Protein AF-A0A349FBD6-F1 (afdb_monomer_lite)

Secondary structure (DSSP, 8-state):
-PPPSSS-HHHHHHHHHHHHHHHHHH---HHHHHHHHHHHHHHHHHHHHHHHTS-HHHHHHHHHHHHHTT-----HHHHHHHHHHHHHH--HHHHHHHHHHHHHHPPP-------GGGGGGSPPHHHHHHHHHHHHHSPPPPPPP-------

Sequence (152 aa):
MVLLTGNDYLATVDEAFEQLSRFAEHGFAEGDLTSVRQSIVSRYTQMADSLRTTTNRRVMMSIFNRLRSQSPITDSDQLAATVKKLTNDITLQELNTHLDGLIEQLNPLVIAQIKPENQSKLPTVDQLQQAWNHAKANPPAATLPVTTNKPL

Structure (mmCIF, N/CA/C/O backbone):
data_AF-A0A349FBD6-F1
#
_entry.id   AF-A0A349FBD6-F1
#
loop_
_atom_site.group_PDB
_atom_site.id
_atom_site.type_symbol
_atom_site.label_atom_id
_atom_site.label_alt_id
_atom_site.label_comp_id
_atom_site.label_asym_id
_atom_site.label_entity_id
_atom_site.label_seq_id
_atom_site.pdbx_PDB_ins_code
_atom_site.Cartn_x
_atom_site.Cartn_y
_atom_site.Cartn_z
_atom_site.occupancy
_atom_site.B_iso_or_equiv
_atom_site.auth_seq_id
_atom_site.auth_comp_id
_atom_site.auth_asym_id
_atom_site.auth_atom_id
_atom_site.pdbx_PDB_model_num
ATOM 1 N N . MET A 1 1 ? -4.508 7.731 6.558 1.00 48.00 1 MET A N 1
ATOM 2 C CA . MET A 1 1 ? -4.727 8.871 7.475 1.00 48.00 1 MET A CA 1
ATOM 3 C C . MET A 1 1 ? -6.195 9.222 7.390 1.00 48.00 1 MET A C 1
ATOM 5 O O . MET A 1 1 ? -6.621 9.642 6.323 1.00 48.00 1 MET A O 1
ATOM 9 N N . VAL A 1 2 ? -6.959 8.978 8.452 1.00 61.62 2 VAL A N 1
ATOM 10 C CA . VAL A 1 2 ? -8.375 9.362 8.505 1.00 61.62 2 VAL A CA 1
ATOM 11 C C . VAL A 1 2 ? -8.457 10.742 9.148 1.00 61.62 2 VAL A C 1
ATOM 13 O O . VAL A 1 2 ? -7.842 10.978 10.188 1.00 61.62 2 VAL A O 1
ATOM 16 N N . LEU A 1 3 ? -9.132 11.678 8.482 1.00 60.59 3 LEU A N 1
ATOM 17 C CA . LEU A 1 3 ? -9.340 13.035 8.980 1.00 60.59 3 LEU A CA 1
ATOM 18 C C . LEU A 1 3 ? -10.680 13.081 9.708 1.00 60.59 3 LEU A C 1
ATOM 20 O O . LEU A 1 3 ? -11.728 12.869 9.107 1.00 60.59 3 LEU A O 1
ATOM 24 N N . LEU A 1 4 ? -10.625 13.366 11.004 1.00 63.16 4 LEU A N 1
ATOM 25 C CA . LEU A 1 4 ? -11.799 13.446 11.863 1.00 63.16 4 LEU A CA 1
ATOM 26 C C . LEU A 1 4 ? -12.565 14.745 11.597 1.00 63.16 4 LEU A C 1
ATOM 28 O O . LEU A 1 4 ? -12.022 15.837 11.771 1.00 63.16 4 LEU A O 1
ATOM 32 N N . THR A 1 5 ? -13.837 14.629 11.215 1.00 60.19 5 THR A N 1
ATOM 33 C CA . THR A 1 5 ? -14.778 15.761 11.136 1.00 60.19 5 THR A CA 1
ATOM 34 C C . THR A 1 5 ? -15.627 15.906 12.407 1.00 60.19 5 THR A C 1
ATOM 36 O O . THR A 1 5 ? -16.255 16.945 12.602 1.00 60.19 5 THR A O 1
ATOM 39 N N . GLY A 1 6 ? -15.610 14.904 13.299 1.00 66.00 6 GLY A N 1
ATOM 40 C CA . GLY A 1 6 ? -16.381 14.852 14.545 1.00 66.00 6 GLY A CA 1
ATOM 41 C C . GLY A 1 6 ? -15.542 14.599 15.805 1.00 66.00 6 GLY A C 1
ATOM 42 O O . GLY A 1 6 ? -14.324 14.454 15.754 1.00 66.00 6 GLY A O 1
ATOM 43 N N . ASN A 1 7 ? -16.225 14.553 16.954 1.00 71.62 7 ASN A N 1
ATOM 44 C CA . ASN A 1 7 ? -15.632 14.287 18.273 1.00 71.62 7 ASN A CA 1
ATOM 45 C C . ASN A 1 7 ? -15.696 12.803 18.690 1.00 71.62 7 ASN A C 1
ATOM 47 O O . ASN A 1 7 ? -15.311 12.487 19.816 1.00 71.62 7 ASN A O 1
ATOM 51 N N . ASP A 1 8 ? -16.207 11.923 17.823 1.00 79.50 8 ASP A N 1
ATOM 52 C CA . ASP A 1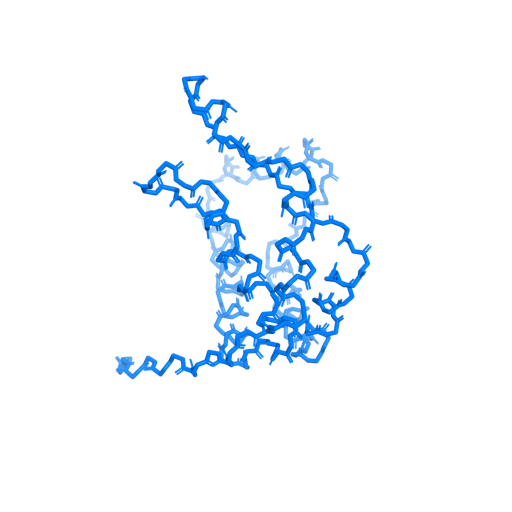 8 ? -16.289 10.482 18.071 1.00 79.50 8 ASP A CA 1
ATOM 53 C C . ASP A 1 8 ? -15.090 9.766 17.440 1.00 79.50 8 ASP A C 1
ATOM 55 O O . ASP A 1 8 ? -15.063 9.416 16.256 1.00 79.50 8 ASP A O 1
ATOM 59 N N . TYR A 1 9 ? -14.049 9.624 18.255 1.00 85.19 9 TYR A N 1
ATOM 60 C CA . TYR A 1 9 ? -12.795 9.005 17.849 1.00 85.19 9 TYR A CA 1
ATOM 61 C C . TYR A 1 9 ? -12.923 7.491 17.685 1.00 85.19 9 TYR A C 1
ATOM 63 O O . TYR A 1 9 ? -12.228 6.932 16.841 1.00 85.19 9 TYR A O 1
ATOM 71 N N . LEU A 1 10 ? -13.799 6.837 18.456 1.00 85.50 10 LEU A N 1
ATOM 72 C CA . LEU A 1 10 ? -13.974 5.388 18.387 1.00 85.50 10 LEU A CA 1
ATOM 73 C C . LEU A 1 10 ? -14.662 4.999 17.079 1.00 85.50 10 LEU A C 1
ATOM 75 O O . LEU A 1 10 ? -14.098 4.205 16.338 1.00 85.50 10 LEU A O 1
ATOM 79 N N . ALA A 1 11 ? -15.768 5.661 16.725 1.00 84.69 11 ALA A N 1
ATOM 80 C CA . ALA A 1 11 ? -16.486 5.389 15.476 1.00 84.69 11 ALA A CA 1
ATOM 81 C C . ALA A 1 11 ? -15.596 5.534 14.225 1.00 84.69 11 ALA A C 1
ATOM 83 O O . ALA A 1 11 ? -15.737 4.810 13.244 1.00 84.69 11 ALA A O 1
ATOM 84 N N . THR A 1 12 ? -14.640 6.462 14.263 1.00 83.94 12 THR A N 1
ATOM 85 C CA . THR A 1 12 ? -13.705 6.676 13.149 1.00 83.94 12 THR A CA 1
ATOM 86 C C . THR A 1 12 ? -12.643 5.581 13.067 1.00 83.94 12 THR A C 1
ATOM 88 O O . THR A 1 12 ? -12.200 5.206 11.980 1.00 83.94 12 THR A O 1
ATOM 91 N N . VAL A 1 13 ? -12.195 5.084 14.220 1.00 86.75 13 VAL A N 1
ATOM 92 C CA . VAL A 1 13 ? -11.274 3.948 14.260 1.00 86.75 13 VAL A CA 1
ATOM 93 C C . VAL A 1 13 ? -11.993 2.667 13.840 1.00 86.75 13 VAL A C 1
ATOM 95 O O . VAL A 1 13 ? -11.408 1.894 13.086 1.00 86.75 13 VAL A O 1
ATOM 98 N N . ASP A 1 14 ? -13.258 2.495 14.227 1.00 87.19 14 ASP A N 1
ATOM 99 C CA . ASP A 1 14 ? -14.112 1.395 13.770 1.00 87.19 14 ASP A CA 1
ATOM 100 C C . ASP A 1 14 ? -14.213 1.385 12.242 1.00 87.19 14 ASP A C 1
ATOM 102 O O . ASP A 1 14 ? -13.898 0.375 11.621 1.00 87.19 14 ASP A O 1
ATOM 106 N N . GLU A 1 15 ? -14.523 2.527 11.617 1.00 86.12 15 GLU A N 1
ATOM 107 C CA . GLU A 1 15 ? -14.571 2.641 10.152 1.00 86.12 15 GLU A CA 1
ATOM 108 C C . GLU A 1 15 ? -13.227 2.260 9.504 1.00 86.12 15 GLU A C 1
ATOM 110 O O . GLU A 1 15 ? -13.182 1.542 8.501 1.00 86.12 15 GLU A O 1
ATOM 115 N N . ALA A 1 16 ? -12.106 2.704 10.080 1.00 87.94 16 ALA A N 1
ATOM 116 C CA . ALA A 1 16 ? -10.779 2.363 9.572 1.00 87.94 16 ALA A CA 1
ATOM 117 C C . ALA A 1 16 ? -10.480 0.859 9.692 1.00 87.94 16 ALA A C 1
ATOM 119 O O . ALA A 1 16 ? -9.919 0.268 8.767 1.00 87.94 16 ALA A O 1
ATOM 120 N N . PHE A 1 17 ? -10.856 0.240 10.812 1.00 90.00 17 PHE A N 1
ATOM 121 C CA . PHE A 1 17 ? -10.709 -1.196 11.030 1.00 90.00 17 PHE A CA 1
ATOM 122 C C . PHE A 1 17 ? -11.618 -2.014 10.119 1.00 90.00 17 PHE A C 1
ATOM 124 O O . PHE A 1 17 ? -11.159 -3.017 9.582 1.00 90.00 17 PHE A O 1
ATOM 131 N N . GLU A 1 18 ? -12.843 -1.563 9.867 1.00 88.88 18 GLU A N 1
ATOM 132 C CA . GLU A 1 18 ? -13.760 -2.166 8.899 1.00 88.88 18 GLU A CA 1
ATOM 133 C C . GLU A 1 18 ? -13.210 -2.119 7.470 1.00 88.88 18 GLU A C 1
ATOM 135 O O . GLU A 1 18 ? -13.319 -3.094 6.727 1.00 88.88 18 GLU A O 1
ATOM 140 N N . GLN A 1 19 ? -12.587 -1.007 7.058 1.00 87.38 19 GLN A N 1
ATOM 141 C CA . GLN A 1 19 ? -11.937 -0.955 5.746 1.00 87.38 19 GLN A CA 1
ATOM 142 C C . GLN A 1 19 ? -10.739 -1.904 5.678 1.00 87.38 19 GLN A C 1
ATOM 144 O O . GLN A 1 19 ? -10.573 -2.606 4.684 1.00 87.38 19 GLN A O 1
ATOM 149 N N . LEU A 1 20 ? -9.916 -1.959 6.728 1.00 87.75 20 LEU A N 1
ATOM 150 C CA . LEU A 1 20 ? -8.782 -2.883 6.779 1.00 87.75 20 LEU A CA 1
ATOM 151 C C . LEU A 1 20 ? -9.238 -4.344 6.738 1.00 87.75 20 LEU A C 1
ATOM 153 O O . LEU A 1 20 ? -8.680 -5.118 5.965 1.00 87.75 20 LEU A O 1
ATOM 157 N N . SER A 1 21 ? -10.265 -4.717 7.507 1.00 87.88 21 SER A N 1
ATOM 158 C CA . SER A 1 21 ? -10.797 -6.081 7.496 1.00 87.88 21 SER A CA 1
ATOM 159 C C . SER A 1 21 ? -11.470 -6.431 6.172 1.00 87.88 21 SER A C 1
ATOM 161 O O . SER A 1 21 ? -11.312 -7.551 5.698 1.00 87.88 21 SER A O 1
ATOM 163 N N . ARG A 1 22 ? -12.132 -5.472 5.508 1.00 88.81 22 ARG A N 1
ATOM 164 C CA . ARG A 1 22 ? -12.636 -5.652 4.139 1.00 88.81 22 ARG A CA 1
ATOM 165 C C . ARG A 1 22 ? -11.511 -6.012 3.170 1.00 88.81 22 ARG A C 1
ATOM 167 O O . ARG A 1 22 ? -11.682 -6.930 2.375 1.00 88.81 22 ARG A O 1
ATOM 174 N N . PHE A 1 23 ? -10.392 -5.286 3.201 1.00 86.81 23 PHE A N 1
ATOM 175 C CA . PHE A 1 23 ? -9.271 -5.578 2.304 1.00 86.81 23 PHE A CA 1
ATOM 176 C C . PHE A 1 23 ? -8.579 -6.901 2.644 1.00 86.81 23 PHE A C 1
ATOM 178 O O . PHE A 1 23 ? -8.107 -7.557 1.725 1.00 86.81 23 PHE A O 1
ATOM 185 N N . ALA A 1 24 ? -8.554 -7.305 3.917 1.00 85.50 24 ALA A N 1
ATOM 186 C CA . ALA A 1 24 ? -8.086 -8.636 4.314 1.00 85.50 24 ALA A CA 1
ATOM 187 C C . ALA A 1 24 ? -8.964 -9.744 3.713 1.00 85.50 24 ALA A C 1
ATOM 189 O O . ALA A 1 24 ? -8.479 -10.696 3.128 1.00 85.50 24 ALA A O 1
ATOM 190 N N . GLU A 1 25 ? -10.285 -9.607 3.830 1.00 86.88 25 GLU A N 1
ATOM 191 C CA . GLU A 1 25 ? -11.208 -10.665 3.409 1.00 86.88 25 GLU A CA 1
ATOM 192 C C . GLU A 1 25 ? -11.312 -10.774 1.882 1.00 86.88 25 GLU A C 1
ATOM 194 O O . GLU A 1 25 ? -11.343 -11.867 1.320 1.00 86.88 25 GLU A O 1
ATOM 199 N N . HIS A 1 26 ? -11.389 -9.631 1.193 1.00 89.56 26 HIS A N 1
ATOM 200 C CA . HIS A 1 26 ? -11.720 -9.588 -0.238 1.00 89.56 26 HIS A CA 1
ATOM 201 C C . HIS A 1 26 ? -10.521 -9.278 -1.138 1.00 89.56 26 HIS A C 1
ATOM 203 O O . HIS A 1 26 ? -10.623 -9.412 -2.359 1.00 89.56 26 HIS A O 1
ATOM 209 N N . GLY A 1 27 ? -9.393 -8.861 -0.561 1.00 87.69 27 GLY A N 1
ATOM 210 C CA . GLY A 1 27 ? -8.210 -8.434 -1.298 1.00 87.69 27 GLY A CA 1
ATOM 211 C C . GLY A 1 27 ? -8.402 -7.141 -2.096 1.00 87.69 27 GLY A C 1
ATOM 212 O O . GLY A 1 27 ? -9.424 -6.453 -2.028 1.00 87.69 27 GLY A O 1
ATOM 213 N N . PHE A 1 28 ? -7.382 -6.796 -2.879 1.00 89.56 28 PHE A N 1
ATOM 214 C CA . PHE A 1 28 ? -7.443 -5.708 -3.855 1.00 89.56 28 PHE A CA 1
ATOM 215 C C . PHE A 1 28 ? -8.022 -6.179 -5.196 1.00 89.56 28 PHE A C 1
ATOM 217 O O . PHE A 1 28 ? -7.978 -7.363 -5.534 1.00 89.56 28 PHE A O 1
ATOM 224 N N . ALA A 1 29 ? -8.508 -5.235 -6.006 1.00 89.62 29 ALA A N 1
ATOM 225 C CA . ALA A 1 29 ? -8.896 -5.511 -7.385 1.00 89.62 29 ALA A CA 1
ATOM 226 C C . ALA A 1 29 ? -7.701 -5.365 -8.346 1.00 89.62 29 ALA A C 1
ATOM 228 O O . ALA A 1 29 ? -6.840 -4.498 -8.175 1.00 89.62 29 ALA A O 1
ATOM 229 N N . GLU A 1 30 ? -7.686 -6.139 -9.437 1.00 89.12 30 GLU A N 1
ATOM 230 C CA . GLU A 1 30 ? -6.631 -6.040 -10.465 1.00 89.12 30 GLU A CA 1
ATOM 231 C C . GLU A 1 30 ? -6.562 -4.636 -11.100 1.00 89.12 30 GLU A C 1
ATOM 233 O O . GLU A 1 30 ? -5.489 -4.163 -11.484 1.00 89.12 30 GLU A O 1
ATOM 238 N N . GLY A 1 31 ? -7.700 -3.938 -11.182 1.00 89.25 31 GLY A N 1
ATOM 239 C CA . GLY A 1 31 ? -7.765 -2.558 -11.668 1.00 89.25 31 GLY A CA 1
ATOM 240 C C . GLY A 1 31 ? -7.002 -1.570 -10.777 1.00 89.25 31 GLY A C 1
ATOM 241 O O . GLY A 1 31 ? -6.309 -0.687 -11.295 1.00 89.25 31 GLY A O 1
ATOM 242 N N . ASP A 1 32 ? -7.057 -1.754 -9.455 1.00 88.00 32 ASP A N 1
ATOM 243 C CA . ASP A 1 32 ? -6.318 -0.924 -8.498 1.00 88.00 32 ASP A CA 1
ATOM 244 C C . ASP A 1 32 ? -4.818 -1.181 -8.624 1.00 88.00 32 ASP A C 1
ATOM 246 O O . ASP A 1 32 ? -4.029 -0.240 -8.753 1.00 88.00 32 ASP A O 1
ATOM 250 N N . LEU A 1 33 ? -4.428 -2.458 -8.686 1.00 91.25 33 LEU A N 1
ATOM 251 C CA . LEU A 1 33 ? -3.037 -2.852 -8.881 1.00 91.25 33 LEU A CA 1
ATOM 252 C C . LEU A 1 33 ? -2.482 -2.270 -10.187 1.00 91.25 33 LEU A C 1
ATOM 254 O O . LEU A 1 33 ? -1.434 -1.627 -10.184 1.00 91.25 33 LEU A O 1
ATOM 258 N N . THR A 1 34 ? -3.213 -2.405 -11.293 1.00 92.06 34 THR A N 1
ATOM 259 C CA . THR A 1 34 ? -2.827 -1.847 -12.598 1.00 92.06 34 THR A CA 1
ATOM 260 C C . THR A 1 34 ? -2.639 -0.330 -12.543 1.00 92.06 34 THR A C 1
ATOM 262 O O . THR A 1 34 ? -1.628 0.190 -13.025 1.00 92.06 34 THR A O 1
ATOM 265 N N . SER A 1 35 ? -3.565 0.386 -11.902 1.00 91.62 35 SER A N 1
ATOM 266 C CA . SER A 1 35 ? -3.506 1.846 -11.768 1.00 91.62 35 SER A CA 1
ATOM 267 C C . SER A 1 35 ? -2.288 2.298 -10.957 1.00 91.62 35 SER A C 1
ATOM 269 O O . SER A 1 35 ? -1.565 3.221 -11.349 1.00 91.62 35 SER A O 1
ATOM 271 N N . VAL A 1 36 ? -2.012 1.617 -9.842 1.00 92.12 36 VAL A N 1
ATOM 272 C CA . VAL A 1 36 ? -0.844 1.893 -8.998 1.00 92.12 36 VAL A CA 1
ATOM 273 C C . VAL A 1 36 ? 0.456 1.571 -9.736 1.00 92.12 36 VAL A C 1
ATOM 275 O O . VAL A 1 36 ? 1.368 2.404 -9.730 1.00 92.12 36 VAL A O 1
ATOM 278 N N . ARG A 1 37 ? 0.535 0.428 -10.436 1.00 93.88 37 ARG A N 1
ATOM 279 C CA . ARG A 1 37 ? 1.696 0.060 -11.266 1.00 93.88 37 ARG A CA 1
ATOM 280 C C . ARG A 1 37 ? 2.007 1.165 -12.279 1.00 93.88 37 ARG A C 1
ATOM 282 O O . ARG A 1 37 ? 3.142 1.639 -12.349 1.00 93.88 37 ARG A O 1
ATOM 289 N N . GLN A 1 38 ? 0.997 1.635 -13.014 1.00 93.81 38 GLN A N 1
ATOM 290 C CA . GLN A 1 38 ? 1.165 2.698 -14.007 1.00 93.81 38 GLN A CA 1
ATOM 291 C C . GLN A 1 38 ? 1.646 4.011 -13.373 1.00 93.81 38 GLN A C 1
ATOM 293 O O . GLN A 1 38 ? 2.545 4.660 -13.910 1.00 93.81 38 GLN A O 1
ATOM 298 N N . SER A 1 39 ? 1.100 4.384 -12.212 1.00 95.50 39 SER A N 1
ATOM 299 C CA . SER A 1 39 ? 1.509 5.589 -11.481 1.00 95.50 39 SER A CA 1
ATOM 300 C C . SER A 1 39 ? 2.975 5.531 -11.030 1.00 95.50 39 SER A C 1
ATOM 302 O O . SER A 1 39 ? 3.728 6.490 -11.230 1.00 95.50 39 SER A O 1
ATOM 304 N N . ILE A 1 40 ? 3.416 4.389 -10.487 1.00 94.94 40 ILE A N 1
ATOM 305 C CA . ILE A 1 40 ? 4.808 4.165 -10.069 1.00 94.94 40 ILE A CA 1
ATOM 306 C C . ILE A 1 40 ? 5.744 4.257 -11.279 1.00 94.94 40 ILE A C 1
ATOM 308 O O . ILE A 1 40 ? 6.696 5.040 -11.264 1.00 94.94 40 ILE A O 1
ATOM 312 N N . VAL A 1 41 ? 5.452 3.518 -12.352 1.00 95.12 41 VAL A N 1
ATOM 313 C CA . VAL A 1 41 ? 6.277 3.515 -13.570 1.00 95.12 41 VAL A CA 1
ATOM 314 C C . VAL A 1 41 ? 6.361 4.910 -14.187 1.00 95.12 41 VAL A C 1
ATOM 316 O O . VAL A 1 41 ? 7.454 5.364 -14.537 1.00 95.12 41 VAL A O 1
ATOM 319 N N . SER A 1 42 ? 5.235 5.621 -14.273 1.00 95.25 42 SER A N 1
ATOM 320 C CA . SER A 1 42 ? 5.193 6.990 -14.791 1.00 95.25 42 SER A CA 1
ATOM 321 C C . SER A 1 42 ? 6.064 7.931 -13.960 1.00 95.25 42 SER A C 1
ATOM 323 O O . SER A 1 42 ? 6.843 8.697 -14.525 1.00 95.25 42 SER A O 1
ATOM 325 N N . ARG A 1 43 ? 5.992 7.859 -12.624 1.00 94.88 43 ARG A N 1
ATOM 326 C CA . ARG A 1 43 ? 6.800 8.704 -11.733 1.00 94.88 43 ARG A CA 1
ATOM 327 C C . ARG A 1 43 ? 8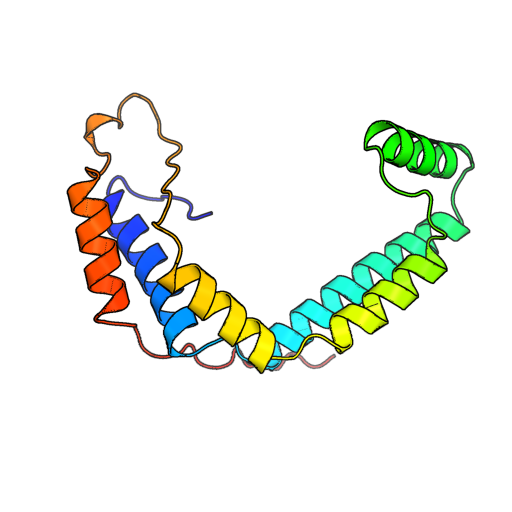.296 8.502 -11.963 1.00 94.88 43 ARG A C 1
ATOM 329 O O . ARG A 1 43 ? 9.023 9.480 -12.112 1.00 94.88 43 ARG A O 1
ATOM 336 N N . TYR A 1 44 ? 8.759 7.254 -12.002 1.00 94.00 44 TYR A N 1
ATOM 337 C CA . TYR A 1 44 ? 10.186 6.969 -12.177 1.00 94.00 44 TYR A CA 1
ATOM 338 C C . TYR A 1 44 ? 10.684 7.303 -13.586 1.00 94.00 44 TYR A C 1
ATOM 340 O O . TYR A 1 44 ? 11.798 7.803 -13.725 1.00 94.00 44 TYR A O 1
ATOM 348 N N . THR A 1 45 ? 9.846 7.122 -14.608 1.00 93.50 45 THR A N 1
ATOM 349 C CA . THR A 1 45 ? 10.162 7.545 -15.981 1.00 93.50 45 THR A CA 1
ATOM 350 C C . THR A 1 45 ? 10.321 9.065 -16.061 1.00 93.50 45 THR A C 1
ATOM 352 O O . THR A 1 45 ? 11.347 9.557 -16.520 1.00 93.50 45 THR A O 1
ATOM 355 N N . GLN A 1 46 ? 9.372 9.821 -15.500 1.00 92.38 46 GLN A N 1
ATOM 356 C CA . GLN A 1 46 ? 9.443 11.285 -15.452 1.00 92.38 46 GLN A CA 1
ATOM 357 C C . GLN A 1 46 ? 10.654 11.790 -14.657 1.00 92.38 46 GLN A C 1
ATOM 359 O O . GLN A 1 46 ? 11.260 12.796 -15.022 1.00 92.38 46 GLN A O 1
ATOM 364 N N . MET A 1 47 ? 11.024 11.108 -13.568 1.00 88.44 47 MET A N 1
ATOM 365 C CA . MET A 1 47 ? 12.231 11.440 -12.808 1.00 88.44 47 MET A CA 1
ATOM 366 C C . MET A 1 47 ? 13.500 11.245 -13.641 1.00 88.44 47 MET A C 1
ATOM 368 O O . MET A 1 47 ? 14.380 12.104 -13.595 1.00 88.44 47 MET A O 1
ATOM 372 N N . ALA A 1 48 ? 13.587 10.149 -14.396 1.00 90.00 48 ALA A N 1
ATOM 373 C CA . ALA A 1 48 ? 14.717 9.869 -15.272 1.00 90.00 48 ALA A CA 1
ATOM 374 C C . ALA A 1 48 ? 14.821 10.910 -16.400 1.00 90.00 48 ALA A C 1
ATOM 376 O O . ALA A 1 48 ? 15.853 11.570 -16.539 1.00 90.00 48 ALA A O 1
ATOM 377 N N . ASP A 1 49 ? 13.714 11.174 -17.097 1.00 90.31 49 ASP A N 1
ATOM 378 C CA . ASP A 1 49 ? 13.646 12.193 -18.150 1.00 90.31 49 ASP A CA 1
ATOM 379 C C . ASP A 1 49 ? 13.992 13.589 -17.621 1.00 90.31 49 ASP A C 1
ATOM 381 O O . ASP A 1 49 ? 14.762 14.329 -18.237 1.00 90.31 49 ASP A O 1
ATOM 385 N N . SER A 1 50 ? 13.502 13.933 -16.426 1.00 87.56 50 SER A N 1
ATOM 386 C CA . SER A 1 50 ? 13.812 15.207 -15.781 1.00 87.56 50 SER A CA 1
ATOM 387 C C . SER A 1 50 ? 15.288 15.355 -15.416 1.00 87.56 50 SER A C 1
ATOM 389 O O . SER A 1 50 ? 15.719 16.491 -15.227 1.00 87.56 50 SER A O 1
ATOM 391 N N . LEU A 1 51 ? 16.047 14.272 -15.237 1.00 85.44 51 LEU A N 1
ATOM 392 C CA . LEU A 1 51 ? 17.474 14.336 -14.917 1.00 85.44 51 LEU A CA 1
ATOM 393 C C . LEU A 1 51 ? 18.357 14.339 -16.171 1.00 85.44 51 LEU A C 1
ATOM 395 O O . LEU A 1 51 ? 19.476 14.841 -16.098 1.00 85.44 51 LEU A O 1
ATOM 399 N N . ARG A 1 52 ? 17.858 13.875 -17.323 1.00 83.19 52 ARG A N 1
ATOM 400 C CA . ARG A 1 52 ? 18.585 13.940 -18.605 1.00 83.19 52 ARG A CA 1
ATOM 401 C C . ARG A 1 52 ? 18.794 15.369 -19.100 1.00 83.19 52 ARG A C 1
ATOM 403 O O . ARG A 1 52 ? 19.850 15.684 -19.634 1.00 83.19 52 ARG A O 1
ATOM 410 N N . THR A 1 53 ? 17.799 16.237 -18.924 1.00 80.00 53 THR A N 1
ATOM 411 C CA . THR A 1 53 ? 17.811 17.608 -19.470 1.00 80.00 53 THR A CA 1
ATOM 412 C C . THR A 1 53 ? 18.039 18.688 -18.408 1.00 80.00 53 THR A C 1
ATOM 414 O O . THR A 1 53 ? 17.782 19.868 -18.645 1.00 80.00 53 THR A O 1
ATOM 417 N N . THR A 1 54 ? 18.520 18.316 -17.216 1.00 84.00 54 THR A N 1
ATOM 418 C CA . THR A 1 54 ? 18.664 19.256 -16.096 1.00 84.00 54 THR A CA 1
ATOM 419 C C . THR A 1 54 ? 20.053 19.879 -15.972 1.00 84.00 54 THR A C 1
ATOM 421 O O . THR A 1 54 ? 21.044 19.416 -16.521 1.00 84.00 54 THR A O 1
ATOM 424 N N . THR A 1 55 ? 20.139 20.927 -15.154 1.00 88.62 55 THR A N 1
ATOM 425 C CA . THR A 1 55 ? 21.396 21.564 -14.757 1.00 88.62 55 THR A CA 1
ATOM 426 C C . THR A 1 55 ? 22.257 20.675 -13.851 1.00 88.62 55 THR A C 1
ATOM 428 O O . THR A 1 55 ? 21.742 19.942 -12.998 1.00 88.62 55 THR A O 1
ATOM 431 N N . ASN A 1 56 ? 23.581 20.849 -13.930 1.00 88.75 56 ASN A N 1
ATOM 432 C CA . ASN A 1 56 ? 24.561 20.188 -13.053 1.00 88.75 56 ASN A CA 1
ATOM 433 C C . ASN A 1 56 ? 24.234 20.348 -11.562 1.00 88.75 56 ASN A C 1
ATOM 435 O O . ASN A 1 56 ? 24.408 19.412 -10.787 1.00 88.75 56 ASN A O 1
ATOM 439 N N . ARG A 1 57 ? 23.688 21.504 -11.153 1.00 88.19 57 ARG A N 1
ATOM 440 C CA . ARG A 1 57 ? 23.252 21.747 -9.769 1.00 88.19 57 ARG A CA 1
ATOM 441 C C . ARG A 1 57 ? 22.226 20.712 -9.302 1.00 88.19 57 ARG A C 1
ATOM 443 O O . ARG A 1 57 ? 22.327 20.221 -8.182 1.00 88.19 57 ARG A O 1
ATOM 450 N N . ARG A 1 58 ? 21.235 20.373 -10.133 1.00 85.38 58 ARG A N 1
ATOM 451 C CA . ARG A 1 58 ? 20.197 19.395 -9.770 1.00 85.38 58 ARG A CA 1
ATOM 452 C C . ARG A 1 58 ? 20.757 17.975 -9.719 1.00 85.38 58 ARG A C 1
ATOM 454 O O . ARG A 1 58 ? 20.401 17.227 -8.811 1.00 85.38 58 ARG A O 1
ATOM 461 N N . VAL A 1 59 ? 21.668 17.635 -10.634 1.00 87.44 59 VAL A N 1
ATOM 462 C CA . VAL A 1 59 ? 22.390 16.351 -10.613 1.00 87.44 59 VAL A CA 1
ATOM 463 C C . VAL A 1 59 ? 23.218 16.228 -9.330 1.00 87.44 59 VAL A C 1
ATOM 465 O O . VAL A 1 59 ? 23.084 15.243 -8.607 1.00 87.44 59 VAL A O 1
ATOM 468 N N . MET A 1 60 ? 23.985 17.263 -8.973 1.00 89.75 60 MET A N 1
ATOM 469 C CA . MET A 1 60 ? 24.765 17.295 -7.732 1.00 89.75 60 MET A CA 1
ATOM 470 C C . MET A 1 60 ? 23.885 17.176 -6.485 1.00 89.75 60 MET A C 1
ATOM 472 O O . MET A 1 60 ? 24.229 16.426 -5.577 1.00 89.75 60 MET A O 1
ATOM 476 N N . MET A 1 61 ? 22.732 17.855 -6.437 1.00 88.81 61 MET A N 1
ATOM 477 C CA . MET A 1 61 ? 21.793 17.712 -5.316 1.00 88.81 61 MET A CA 1
ATOM 478 C C . MET A 1 61 ? 21.218 16.293 -5.208 1.00 88.81 61 MET A C 1
ATOM 480 O O . MET A 1 61 ? 21.065 15.791 -4.097 1.00 88.81 61 MET A O 1
ATOM 484 N N . SER A 1 62 ? 20.930 15.625 -6.332 1.00 86.25 62 SER A N 1
ATOM 485 C CA . SER A 1 62 ? 20.515 14.212 -6.338 1.00 86.25 62 SER A CA 1
ATOM 486 C C . SER A 1 62 ? 21.601 13.309 -5.744 1.00 86.25 62 SER A C 1
ATOM 488 O O . SER A 1 62 ? 21.314 12.507 -4.855 1.00 86.25 62 SER A O 1
ATOM 490 N N . ILE A 1 63 ? 22.857 13.488 -6.166 1.00 90.00 63 ILE A N 1
ATOM 491 C CA . ILE A 1 63 ? 24.006 12.738 -5.637 1.00 90.00 63 ILE A CA 1
ATOM 492 C C . ILE A 1 63 ? 24.192 13.010 -4.141 1.00 90.00 63 ILE A C 1
ATOM 494 O O . ILE A 1 63 ? 24.278 12.071 -3.352 1.00 90.00 63 ILE A O 1
ATOM 498 N N . PHE A 1 64 ? 24.199 14.280 -3.733 1.00 92.12 64 PHE A N 1
ATOM 499 C CA . PHE A 1 64 ? 24.363 14.670 -2.334 1.00 92.12 64 PHE A CA 1
ATOM 500 C C . PHE A 1 64 ? 23.275 14.066 -1.441 1.00 92.12 64 PHE A C 1
ATOM 502 O O . PHE A 1 64 ? 23.579 13.512 -0.387 1.00 92.12 64 PHE A O 1
ATOM 509 N N . ASN A 1 65 ? 22.011 14.118 -1.871 1.00 88.88 65 ASN A N 1
ATOM 510 C CA . ASN A 1 65 ? 20.909 13.529 -1.117 1.00 88.88 65 ASN A CA 1
ATOM 511 C C . ASN A 1 65 ? 21.078 12.018 -0.949 1.00 88.88 65 ASN A C 1
ATOM 513 O O . ASN A 1 65 ? 20.849 11.509 0.147 1.00 88.88 65 ASN A O 1
ATOM 517 N N . ARG A 1 66 ? 21.531 11.318 -1.996 1.00 89.31 66 ARG A N 1
ATOM 518 C CA . ARG A 1 66 ? 21.806 9.876 -1.945 1.00 89.31 66 ARG A CA 1
ATOM 519 C C . ARG A 1 66 ? 22.934 9.560 -0.972 1.00 89.31 66 ARG A C 1
ATOM 521 O O . ARG A 1 66 ? 22.712 8.753 -0.076 1.00 89.31 66 ARG A O 1
ATOM 528 N N . LEU A 1 67 ? 24.059 10.273 -1.056 1.00 92.62 67 LEU A N 1
ATOM 529 C CA . LEU A 1 67 ? 25.174 10.143 -0.110 1.00 92.62 67 LEU A CA 1
ATOM 530 C C . LEU A 1 67 ? 24.723 10.380 1.336 1.00 92.62 67 LEU A C 1
ATOM 532 O O . LEU A 1 67 ? 24.984 9.557 2.208 1.00 92.62 67 LEU A O 1
ATOM 536 N N . ARG A 1 68 ? 23.977 11.463 1.582 1.00 95.06 68 ARG A N 1
ATOM 537 C CA . ARG A 1 68 ? 23.441 11.800 2.909 1.00 95.06 68 ARG A CA 1
ATOM 538 C C . ARG A 1 68 ? 22.520 10.709 3.457 1.00 95.06 68 ARG A C 1
ATOM 540 O O . ARG A 1 68 ? 22.555 10.424 4.647 1.00 95.06 68 ARG A O 1
ATOM 547 N N .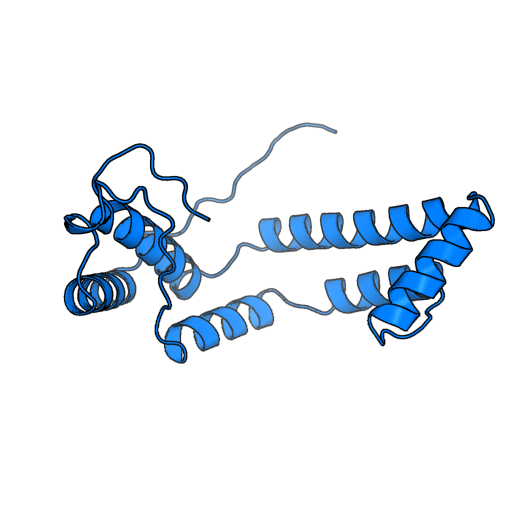 SER A 1 69 ? 21.689 10.121 2.600 1.00 93.44 69 SER A N 1
ATOM 548 C CA . SER A 1 69 ? 20.781 9.023 2.957 1.00 93.44 69 SER A CA 1
ATOM 549 C C . SER A 1 69 ? 21.432 7.636 2.932 1.00 93.44 69 SER A C 1
ATOM 551 O O . SER A 1 69 ? 20.722 6.651 3.097 1.00 93.44 69 SER A O 1
ATOM 553 N N . GLN A 1 70 ? 22.743 7.547 2.668 1.00 92.75 70 GLN A N 1
ATOM 554 C CA . GLN A 1 70 ? 23.468 6.283 2.473 1.00 92.75 70 GLN A CA 1
ATOM 555 C C . GLN A 1 70 ? 22.813 5.365 1.423 1.00 92.75 70 GLN A C 1
ATOM 557 O O . GLN A 1 70 ? 22.875 4.143 1.504 1.00 92.75 70 GLN A O 1
ATOM 562 N N . SER A 1 71 ? 22.171 5.964 0.418 1.00 88.56 71 SER A N 1
ATOM 563 C CA . SER A 1 71 ? 21.521 5.243 -0.672 1.00 88.56 71 SER A CA 1
ATOM 564 C C . SER A 1 71 ? 22.469 5.093 -1.865 1.00 88.56 71 SER A C 1
ATOM 566 O O . SER A 1 71 ? 23.219 6.028 -2.164 1.00 88.56 71 SER A O 1
ATOM 568 N N . PRO A 1 72 ? 22.407 3.972 -2.609 1.00 87.88 72 PRO A N 1
ATOM 569 C CA . PRO A 1 72 ? 23.221 3.778 -3.801 1.00 87.88 72 PRO A CA 1
ATOM 570 C C . PRO A 1 72 ? 23.040 4.900 -4.831 1.00 87.88 72 PRO A C 1
ATOM 572 O O . PRO A 1 72 ? 21.918 5.316 -5.164 1.00 87.88 72 PRO A O 1
ATOM 575 N N . ILE A 1 73 ? 24.163 5.369 -5.379 1.00 87.06 73 ILE A N 1
ATOM 576 C CA . ILE A 1 73 ? 24.162 6.212 -6.574 1.00 87.06 73 ILE A CA 1
ATOM 577 C C . ILE A 1 73 ? 23.817 5.296 -7.744 1.00 87.06 73 ILE A C 1
ATOM 579 O O . ILE A 1 73 ? 24.563 4.377 -8.064 1.00 87.06 73 ILE A O 1
ATOM 583 N N . THR A 1 74 ? 22.652 5.519 -8.339 1.00 85.44 74 THR A N 1
ATOM 584 C CA . THR A 1 74 ? 22.125 4.707 -9.436 1.00 85.44 74 THR A CA 1
ATOM 585 C C . THR A 1 74 ? 21.862 5.586 -10.640 1.00 85.44 74 THR A C 1
ATOM 587 O O . THR A 1 74 ? 21.428 6.735 -10.496 1.00 85.44 74 THR A O 1
ATOM 590 N N . ASP A 1 75 ? 22.124 5.030 -11.819 1.00 89.50 75 ASP A N 1
ATOM 591 C CA . ASP A 1 75 ? 21.675 5.620 -13.067 1.00 89.50 75 ASP A CA 1
ATOM 592 C C . ASP A 1 75 ? 20.140 5.688 -13.078 1.00 89.50 75 ASP A C 1
ATOM 594 O O . ASP A 1 75 ? 19.452 4.752 -12.661 1.00 89.50 75 ASP A O 1
ATOM 598 N N . SER A 1 76 ? 19.599 6.836 -13.485 1.00 88.75 76 SER A N 1
ATOM 599 C CA . SER A 1 76 ? 18.162 7.093 -13.340 1.00 88.75 76 SER A CA 1
ATOM 600 C C . SER A 1 76 ? 17.332 6.329 -14.371 1.00 88.75 76 SER A C 1
ATOM 602 O O . SER A 1 76 ? 16.219 5.913 -14.050 1.00 88.75 76 SER A O 1
ATOM 604 N N . ASP A 1 77 ? 17.890 6.070 -15.555 1.00 91.50 77 ASP A N 1
ATOM 605 C CA . ASP A 1 77 ? 17.237 5.272 -16.593 1.00 91.50 77 ASP A CA 1
ATOM 606 C C . ASP A 1 77 ? 17.218 3.795 -16.203 1.00 91.50 77 ASP A C 1
ATOM 608 O O . ASP A 1 77 ? 16.178 3.134 -16.266 1.00 91.50 77 ASP A O 1
ATOM 612 N N . GLN A 1 78 ? 18.349 3.288 -15.707 1.00 92.69 78 GLN A N 1
ATOM 613 C CA . GLN A 1 78 ? 18.446 1.935 -15.175 1.00 92.69 78 GLN A CA 1
ATOM 614 C C . GLN A 1 78 ? 17.504 1.731 -13.983 1.00 92.69 78 GLN A C 1
ATOM 616 O O . GLN A 1 78 ? 16.850 0.688 -13.883 1.00 92.69 78 GLN A O 1
ATOM 621 N N . LEU A 1 79 ? 17.397 2.720 -13.089 1.00 91.81 79 LEU A N 1
ATOM 622 C CA . LEU A 1 79 ? 16.462 2.677 -11.968 1.00 91.81 79 LEU A CA 1
ATOM 623 C C . LEU A 1 79 ? 15.011 2.623 -12.459 1.00 91.81 79 LEU A C 1
ATOM 625 O O . LEU A 1 79 ? 14.252 1.786 -11.977 1.00 91.81 79 LEU A O 1
ATOM 629 N N . ALA A 1 80 ? 14.629 3.448 -13.438 1.00 93.88 80 ALA A N 1
ATOM 630 C CA . ALA A 1 80 ? 13.281 3.427 -14.006 1.00 93.88 80 ALA A CA 1
ATOM 631 C C . ALA A 1 80 ? 12.953 2.081 -14.677 1.00 93.88 80 ALA A C 1
ATOM 633 O O . ALA A 1 80 ? 11.875 1.526 -14.451 1.00 93.88 80 ALA A O 1
ATOM 634 N N . ALA A 1 81 ? 13.894 1.513 -15.437 1.00 95.06 81 ALA A N 1
ATOM 635 C CA . ALA A 1 81 ? 13.740 0.194 -16.048 1.00 95.06 81 ALA A CA 1
ATOM 636 C C . ALA A 1 81 ? 13.601 -0.919 -14.995 1.00 95.06 81 ALA A C 1
ATOM 638 O O . ALA A 1 81 ? 12.742 -1.794 -15.122 1.00 95.06 81 ALA A O 1
ATOM 639 N N . THR A 1 82 ? 14.405 -0.858 -13.930 1.00 95.25 82 THR A N 1
ATOM 640 C CA . THR A 1 82 ? 14.360 -1.821 -12.820 1.00 95.25 82 THR A CA 1
ATOM 641 C C . THR A 1 82 ? 13.037 -1.734 -12.070 1.00 95.25 82 THR A C 1
ATOM 643 O O . THR A 1 82 ? 12.405 -2.760 -11.839 1.00 95.25 82 THR A O 1
ATOM 646 N N . VAL A 1 83 ? 12.576 -0.522 -11.746 1.00 95.12 83 VAL A N 1
ATOM 647 C CA . VAL A 1 83 ? 11.273 -0.305 -11.105 1.00 95.12 83 VAL A CA 1
ATOM 648 C C . VAL A 1 83 ? 10.154 -0.856 -11.978 1.00 95.12 83 VAL A C 1
ATOM 650 O O . VAL A 1 83 ? 9.340 -1.626 -11.487 1.00 95.12 83 VAL A O 1
ATOM 653 N N . LYS A 1 84 ? 10.143 -0.550 -13.281 1.00 96.06 84 LYS A N 1
ATOM 654 C CA . LYS A 1 84 ? 9.134 -1.084 -14.204 1.00 96.06 84 LYS A CA 1
ATOM 655 C C . LYS A 1 84 ? 9.098 -2.608 -14.208 1.00 96.06 84 LYS A C 1
ATOM 657 O O . LYS A 1 84 ? 8.013 -3.178 -14.184 1.00 96.06 84 LYS A O 1
ATOM 662 N N . LYS A 1 85 ? 10.263 -3.256 -14.232 1.00 96.69 85 LYS A N 1
ATOM 663 C CA . LYS A 1 85 ? 10.355 -4.714 -14.156 1.00 96.69 85 LYS A CA 1
ATOM 664 C C . LYS A 1 85 ? 9.767 -5.230 -12.838 1.00 96.69 85 LYS A C 1
ATOM 666 O O . LYS A 1 85 ? 8.784 -5.955 -12.866 1.00 96.69 85 LYS A O 1
ATOM 671 N N . LEU A 1 86 ? 10.303 -4.784 -11.701 1.00 95.81 86 LEU A N 1
ATOM 672 C CA . LEU A 1 86 ? 9.893 -5.267 -10.377 1.00 95.81 86 LEU A CA 1
ATOM 673 C C . LEU A 1 86 ? 8.409 -5.011 -10.091 1.00 95.81 86 LEU A C 1
ATOM 675 O O . LEU A 1 86 ? 7.725 -5.862 -9.543 1.00 95.81 86 LEU A O 1
ATOM 679 N N . THR A 1 87 ? 7.889 -3.848 -10.481 1.00 94.12 87 THR A N 1
ATOM 680 C CA . THR A 1 87 ? 6.476 -3.496 -10.299 1.00 94.12 87 THR A CA 1
ATOM 681 C C . THR A 1 87 ? 5.538 -4.366 -11.143 1.00 94.12 87 THR A C 1
ATOM 683 O O . THR A 1 87 ? 4.415 -4.630 -10.718 1.00 94.12 87 THR A O 1
ATOM 686 N N . ASN A 1 88 ? 5.982 -4.830 -12.314 1.00 94.06 88 ASN A N 1
ATOM 687 C CA . ASN A 1 88 ? 5.217 -5.766 -13.139 1.00 94.06 88 ASN A CA 1
ATOM 688 C C . ASN A 1 88 ? 5.314 -7.214 -12.640 1.00 94.06 88 ASN A C 1
ATOM 690 O O . ASN A 1 88 ? 4.385 -7.980 -12.878 1.00 94.06 88 ASN A O 1
ATOM 694 N N . ASP A 1 89 ? 6.404 -7.566 -11.956 1.00 95.69 89 ASP A N 1
ATOM 695 C CA . ASP A 1 89 ? 6.605 -8.902 -11.388 1.00 95.69 89 ASP A CA 1
ATOM 696 C C . ASP A 1 89 ? 5.725 -9.136 -10.142 1.00 95.69 89 ASP A C 1
ATOM 698 O O . ASP A 1 89 ? 5.343 -10.272 -9.883 1.00 95.69 89 ASP A O 1
ATOM 702 N N . ILE A 1 90 ? 5.353 -8.080 -9.400 1.00 94.44 90 ILE A N 1
ATOM 703 C CA . ILE A 1 90 ? 4.441 -8.178 -8.242 1.00 94.44 90 ILE A CA 1
ATOM 704 C C . ILE A 1 90 ? 3.048 -8.575 -8.718 1.00 94.44 90 ILE A C 1
ATOM 706 O O . ILE A 1 90 ? 2.401 -7.804 -9.428 1.00 94.44 90 ILE A O 1
ATOM 710 N N . THR A 1 91 ? 2.551 -9.727 -8.284 1.00 94.25 91 THR A N 1
ATOM 711 C CA . THR A 1 91 ? 1.212 -10.233 -8.614 1.00 94.25 91 THR A CA 1
ATOM 712 C C . THR A 1 91 ? 0.152 -9.793 -7.601 1.00 94.25 91 THR A C 1
ATOM 714 O O . THR A 1 91 ? 0.451 -9.448 -6.457 1.00 94.25 91 THR A O 1
ATOM 717 N N . LEU A 1 92 ? -1.122 -9.838 -8.007 1.00 93.25 92 LEU A N 1
ATOM 718 C CA . LEU A 1 92 ? -2.239 -9.561 -7.098 1.00 93.25 92 LEU A CA 1
ATOM 719 C C . LEU A 1 92 ? -2.307 -10.571 -5.947 1.00 93.25 92 LEU A C 1
ATOM 721 O O . LEU A 1 92 ? -2.584 -10.203 -4.809 1.00 93.25 92 LEU A O 1
ATOM 725 N N . GLN A 1 93 ? -2.003 -11.837 -6.236 1.00 93.38 93 GLN A N 1
ATOM 726 C CA . GLN A 1 93 ? -1.988 -12.898 -5.236 1.00 93.38 93 GLN A CA 1
ATOM 727 C C . GLN A 1 93 ? -0.938 -12.640 -4.149 1.00 93.38 93 GLN A C 1
ATOM 729 O O . GLN A 1 93 ? -1.248 -12.767 -2.966 1.00 93.38 93 GLN A O 1
ATOM 734 N N . GLU A 1 94 ? 0.284 -12.261 -4.531 1.00 93.44 94 GLU A N 1
ATOM 735 C CA . GLU A 1 94 ? 1.346 -11.926 -3.574 1.00 93.44 94 GLU A CA 1
ATOM 736 C C . GLU A 1 94 ? 0.968 -10.720 -2.717 1.00 93.44 94 GLU A C 1
ATOM 738 O O . GLU A 1 94 ? 1.210 -10.729 -1.512 1.00 93.44 94 GLU A O 1
ATOM 743 N N . LEU A 1 95 ? 0.342 -9.703 -3.318 1.00 92.56 95 LEU A 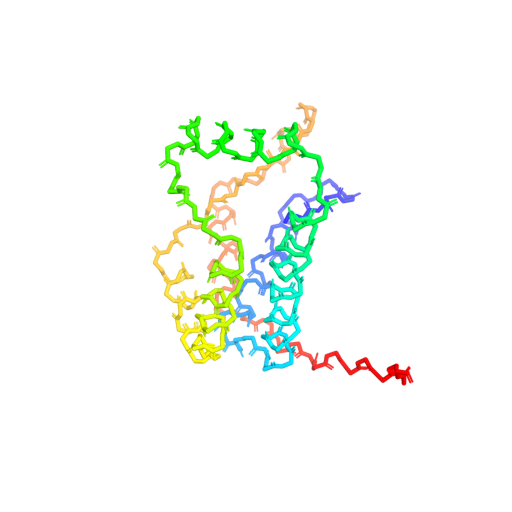N 1
ATOM 744 C CA . LEU A 1 95 ? -0.103 -8.515 -2.597 1.00 92.56 95 LEU A CA 1
ATOM 745 C C . LEU A 1 95 ? -1.165 -8.851 -1.543 1.00 92.56 95 LEU A C 1
ATOM 747 O O . LEU A 1 95 ? -1.028 -8.429 -0.396 1.00 92.56 95 LEU A O 1
ATOM 751 N N . ASN A 1 96 ? -2.190 -9.619 -1.919 1.00 92.19 96 ASN A N 1
ATOM 752 C CA . ASN A 1 96 ? -3.256 -10.018 -0.999 1.00 92.19 96 ASN A CA 1
ATOM 753 C C . ASN A 1 96 ? -2.704 -10.923 0.112 1.00 92.19 96 ASN A C 1
ATOM 755 O O . ASN A 1 96 ? -2.902 -10.633 1.283 1.00 92.19 96 ASN A O 1
ATOM 759 N N . THR A 1 97 ? -1.872 -11.912 -0.236 1.00 91.25 97 THR A N 1
ATOM 760 C CA . THR A 1 97 ? -1.212 -12.786 0.756 1.00 91.25 97 THR A CA 1
ATOM 761 C C . THR A 1 97 ? -0.362 -11.982 1.745 1.00 91.25 97 THR A C 1
ATOM 763 O O . THR A 1 97 ? -0.318 -12.278 2.939 1.00 91.25 97 THR A O 1
ATOM 766 N N . HIS A 1 98 ? 0.341 -10.954 1.260 1.00 90.94 98 HIS A N 1
ATOM 767 C CA . HIS A 1 98 ? 1.133 -10.084 2.120 1.00 90.94 98 HIS A CA 1
ATOM 768 C C . HIS A 1 98 ? 0.252 -9.255 3.063 1.00 90.94 98 HIS A C 1
ATOM 770 O O . HIS A 1 98 ? 0.591 -9.115 4.238 1.00 90.94 98 HIS A O 1
ATOM 776 N N . LEU A 1 99 ? -0.872 -8.724 2.572 1.00 89.50 99 LEU A N 1
ATOM 777 C CA . LEU A 1 99 ? -1.824 -7.978 3.392 1.00 89.50 99 LEU A CA 1
ATOM 778 C C . LEU A 1 99 ? -2.442 -8.856 4.487 1.00 89.50 99 LEU A C 1
ATOM 780 O O . LEU A 1 99 ? -2.477 -8.432 5.644 1.00 89.50 99 LEU A O 1
ATOM 784 N N . ASP A 1 100 ? -2.860 -10.071 4.143 1.00 86.69 100 ASP A N 1
ATOM 785 C CA . ASP A 1 100 ? -3.439 -11.026 5.090 1.00 86.69 100 ASP A CA 1
ATOM 786 C C . ASP A 1 100 ? -2.448 -11.321 6.216 1.00 86.69 100 ASP A C 1
ATOM 788 O O . ASP A 1 100 ? -2.769 -11.189 7.398 1.00 86.69 100 ASP A O 1
ATOM 792 N N . GLY A 1 101 ? -1.186 -11.580 5.855 1.00 87.56 101 GLY A N 1
ATOM 793 C CA . GLY A 1 101 ? -0.107 -11.767 6.821 1.00 87.56 101 GLY A CA 1
ATOM 794 C C . GLY A 1 101 ? 0.086 -10.565 7.751 1.00 87.56 101 GLY A C 1
ATOM 795 O O . GLY A 1 101 ? 0.259 -10.747 8.956 1.00 87.56 101 GLY A O 1
ATOM 796 N N . LEU A 1 102 ? 0.013 -9.333 7.236 1.00 86.38 102 LEU A N 1
ATOM 797 C CA . LEU A 1 102 ? 0.113 -8.125 8.065 1.00 86.38 102 LEU A CA 1
ATOM 798 C C . LEU A 1 102 ? -1.049 -8.019 9.063 1.00 86.38 102 LEU A C 1
ATOM 800 O O . LEU A 1 102 ? -0.827 -7.657 10.216 1.00 86.38 102 LEU A O 1
ATOM 804 N N . ILE A 1 103 ? -2.270 -8.348 8.645 1.00 83.75 103 ILE A N 1
ATOM 805 C CA . ILE A 1 103 ? -3.491 -8.233 9.460 1.00 83.75 103 ILE A CA 1
ATOM 806 C C . ILE A 1 103 ? -3.618 -9.361 10.497 1.00 83.75 103 ILE A C 1
ATOM 808 O O . ILE A 1 103 ? -4.227 -9.189 11.563 1.00 83.75 103 ILE A O 1
ATOM 812 N N . GLU A 1 104 ? -3.044 -10.526 10.217 1.00 81.56 104 GLU A N 1
ATOM 813 C CA . GLU A 1 104 ? -2.991 -11.639 11.161 1.00 81.56 104 GLU A CA 1
ATOM 814 C C . GLU A 1 104 ? -1.873 -11.492 12.194 1.00 81.56 104 GLU A C 1
ATOM 816 O O . GLU A 1 104 ? -2.083 -11.821 13.362 1.00 81.56 104 GLU A O 1
ATOM 821 N 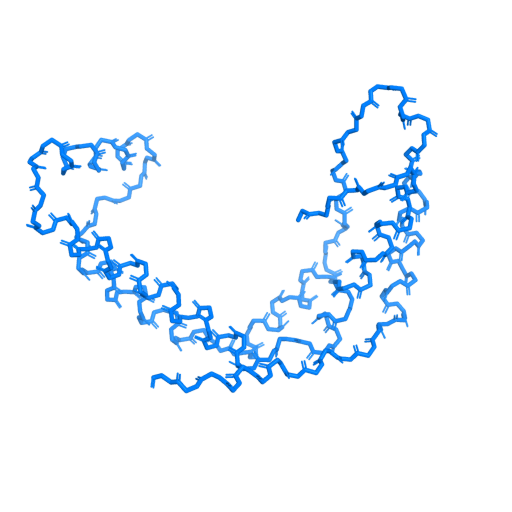N . GLN A 1 105 ? -0.702 -10.994 11.787 1.00 81.06 105 GLN A N 1
ATOM 822 C CA . GLN A 1 105 ? 0.497 -10.988 12.632 1.00 81.06 105 GLN A CA 1
ATOM 823 C C . GLN A 1 105 ? 0.674 -9.708 13.451 1.00 81.06 105 GLN A C 1
ATOM 825 O O . GLN A 1 105 ? 1.332 -9.740 14.494 1.00 81.06 105 GLN A O 1
ATOM 830 N N . LEU A 1 106 ? 0.142 -8.572 12.991 1.00 70.00 106 LEU A N 1
ATOM 831 C CA . LEU A 1 106 ? 0.379 -7.284 13.638 1.00 70.00 106 LEU A CA 1
ATOM 832 C C . LEU A 1 106 ? -0.793 -6.873 14.527 1.00 70.00 106 LEU A C 1
ATOM 834 O O . LEU A 1 106 ? -1.949 -6.830 14.107 1.00 70.00 106 LEU A O 1
ATOM 838 N N . ASN A 1 107 ? -0.463 -6.474 15.755 1.00 72.00 107 ASN A N 1
ATOM 839 C CA . ASN A 1 107 ? -1.390 -5.727 16.594 1.00 72.00 107 ASN A CA 1
ATOM 840 C C . ASN A 1 107 ? -1.524 -4.301 16.036 1.00 72.00 107 ASN A C 1
ATOM 842 O O . ASN A 1 107 ? -0.501 -3.664 15.757 1.00 72.00 107 ASN A O 1
ATOM 846 N N . PRO A 1 108 ? -2.748 -3.772 15.881 1.00 77.88 108 PRO A N 1
ATOM 847 C CA . PRO A 1 108 ? -2.941 -2.444 15.320 1.00 77.88 108 PRO A CA 1
ATOM 848 C C . PRO A 1 108 ? -2.344 -1.377 16.245 1.00 77.88 108 PRO A C 1
ATOM 850 O O . PRO A 1 108 ? -2.687 -1.282 17.423 1.00 77.88 108 PRO A O 1
ATOM 853 N N . LEU A 1 109 ? -1.466 -0.535 15.695 1.00 82.94 109 LEU A N 1
ATOM 854 C CA . LEU A 1 109 ? -0.990 0.673 16.363 1.00 82.94 109 LEU A CA 1
ATOM 855 C C . LEU A 1 109 ? -1.841 1.862 15.912 1.00 82.94 109 LEU A C 1
ATOM 857 O O . LEU A 1 109 ? -1.757 2.295 14.763 1.00 82.94 109 LEU A O 1
ATOM 861 N N . VAL A 1 110 ? -2.623 2.422 16.832 1.00 84.38 110 VAL A N 1
ATOM 862 C CA . VAL A 1 110 ? -3.432 3.617 16.569 1.00 84.38 110 VAL A CA 1
ATOM 863 C C . VAL A 1 110 ? -2.681 4.857 17.047 1.00 84.38 110 VAL A C 1
ATOM 865 O O . VAL A 1 110 ? -2.447 5.039 18.239 1.00 84.38 110 VAL A O 1
ATOM 868 N N . ILE A 1 111 ? -2.307 5.729 16.107 1.00 84.94 111 ILE A N 1
ATOM 869 C CA . ILE A 1 111 ? -1.686 7.027 16.399 1.00 84.94 111 ILE A CA 1
ATOM 870 C C . ILE A 1 111 ? -2.731 8.118 16.175 1.00 84.94 111 ILE A C 1
ATOM 872 O O . ILE A 1 111 ? -3.088 8.420 15.036 1.00 84.94 111 ILE A O 1
ATOM 876 N N . ALA A 1 112 ? -3.204 8.726 17.263 1.00 83.06 112 ALA A N 1
ATOM 877 C CA . ALA A 1 112 ? -4.165 9.821 17.219 1.00 83.06 112 ALA A CA 1
ATOM 878 C C . ALA A 1 112 ? -3.459 11.173 17.403 1.00 83.06 112 ALA A C 1
ATOM 880 O O . ALA A 1 112 ? -2.750 11.390 18.385 1.00 83.06 112 ALA A O 1
ATOM 881 N N . GLN A 1 113 ? -3.678 12.099 16.469 1.00 82.94 113 GLN A N 1
ATOM 882 C CA . GLN A 1 113 ? -3.292 13.502 16.623 1.00 82.94 113 GLN A CA 1
ATOM 883 C C . GLN A 1 113 ? -4.533 14.302 17.004 1.00 82.94 113 GLN A C 1
ATOM 885 O O . GLN A 1 113 ? -5.445 14.469 16.195 1.00 82.94 113 GLN A O 1
ATOM 890 N N . ILE A 1 114 ? -4.583 14.769 18.248 1.00 84.12 114 ILE A N 1
ATOM 891 C CA . ILE A 1 114 ? -5.761 15.429 18.810 1.00 84.12 114 ILE A CA 1
ATOM 892 C C . ILE A 1 114 ? -5.391 16.736 19.500 1.00 84.12 114 ILE A C 1
ATOM 894 O O . ILE A 1 114 ? -4.252 16.937 19.920 1.00 84.12 114 ILE A O 1
ATOM 898 N N . LYS A 1 115 ? -6.377 17.626 19.638 1.00 85.50 115 LYS A N 1
ATOM 899 C CA . LYS A 1 115 ? -6.219 18.822 20.464 1.00 85.50 115 LYS A CA 1
ATOM 900 C C . LYS A 1 115 ? -6.231 18.442 21.955 1.00 85.50 115 LYS A C 1
ATOM 902 O O . LYS A 1 115 ? -6.980 17.525 22.309 1.00 85.50 115 LYS A O 1
ATOM 907 N N . PRO A 1 116 ? -5.466 19.133 22.824 1.00 86.69 116 PRO A N 1
ATOM 908 C CA . PRO A 1 116 ? -5.383 18.809 24.252 1.00 86.69 116 PRO A CA 1
ATOM 909 C C . PRO A 1 116 ? -6.749 18.702 24.946 1.00 86.69 116 PRO A C 1
ATOM 911 O O . PRO A 1 116 ? -6.971 17.803 25.751 1.00 86.69 116 PRO A O 1
ATOM 914 N N . GLU A 1 117 ? -7.705 19.557 24.579 1.00 88.62 117 GLU A N 1
ATOM 915 C CA . GLU A 1 117 ? -9.059 19.580 25.143 1.00 88.62 117 GLU A CA 1
ATOM 916 C C . GLU A 1 117 ? -9.908 18.330 24.842 1.00 88.62 117 GLU A C 1
ATOM 918 O O . GLU A 1 117 ? -10.924 18.104 25.497 1.00 88.62 117 GLU A O 1
ATOM 923 N N . ASN A 1 118 ? -9.504 17.501 23.875 1.00 86.69 118 ASN A N 1
ATOM 924 C CA . ASN A 1 118 ? -10.218 16.287 23.478 1.00 86.69 118 ASN A CA 1
ATOM 925 C C . ASN A 1 118 ? -9.541 14.998 23.972 1.00 86.69 118 ASN A C 1
ATOM 927 O O . ASN A 1 118 ? -9.976 13.907 23.610 1.00 86.69 118 ASN A O 1
ATOM 931 N N . GLN A 1 119 ? -8.503 15.091 24.808 1.00 84.50 119 GLN A N 1
ATOM 932 C CA . GLN A 1 119 ? -7.746 13.921 25.265 1.00 84.50 119 GLN A CA 1
ATOM 933 C C . GLN A 1 119 ? -8.584 12.919 26.063 1.00 84.50 119 GLN A C 1
ATOM 935 O O . GLN A 1 119 ? -8.375 11.716 25.943 1.00 84.50 119 GLN A O 1
ATOM 940 N N . SER A 1 120 ? -9.589 13.396 26.798 1.00 86.62 120 SER A N 1
ATOM 941 C CA . SER A 1 120 ? -10.543 12.548 27.524 1.00 86.62 120 SER A CA 1
ATOM 942 C C . SER A 1 120 ? -11.510 11.773 26.625 1.00 86.62 120 SER A C 1
ATOM 944 O O . SER A 1 120 ? -12.190 10.876 27.110 1.00 86.62 120 SER A O 1
ATOM 946 N N . LYS A 1 121 ? -11.591 12.111 25.332 1.00 86.50 121 LYS A N 1
ATOM 947 C CA . LYS A 1 121 ? -12.457 11.443 24.350 1.00 86.50 121 LYS A CA 1
ATOM 948 C C . LYS A 1 121 ? -11.733 10.336 23.580 1.00 86.50 121 LYS A C 1
ATOM 950 O O . LYS A 1 121 ? -12.339 9.722 22.706 1.00 86.50 121 LYS A O 1
ATOM 955 N N . LEU A 1 122 ? -10.443 10.112 23.847 1.00 87.62 122 LEU A N 1
ATOM 956 C CA . LEU A 1 122 ? -9.713 9.018 23.216 1.00 87.62 122 LEU A CA 1
ATOM 957 C C . LEU A 1 122 ? -10.263 7.670 23.691 1.00 87.62 122 LEU A C 1
ATOM 959 O O . LEU A 1 122 ? -10.482 7.501 24.893 1.00 87.62 122 LEU A O 1
ATOM 963 N N . PRO A 1 123 ? -10.443 6.706 22.775 1.00 88.19 123 PRO A N 1
ATOM 964 C CA . PRO A 1 123 ? -10.814 5.358 23.158 1.00 88.19 123 PRO A CA 1
ATOM 965 C C . PRO A 1 123 ? -9.699 4.709 23.980 1.00 88.19 123 PRO A C 1
ATOM 967 O O . PRO A 1 123 ? -8.509 4.977 23.784 1.00 88.19 123 PRO A O 1
ATOM 970 N N . THR A 1 124 ? -10.088 3.839 24.906 1.00 90.75 124 THR A N 1
ATOM 971 C CA . THR A 1 124 ? -9.143 3.018 25.661 1.00 90.75 124 THR A CA 1
ATOM 972 C C . THR A 1 124 ? -8.547 1.928 24.772 1.00 90.75 124 THR A C 1
ATOM 974 O O . THR A 1 124 ? -9.095 1.573 23.728 1.00 90.75 124 THR A O 1
ATOM 977 N N . VAL A 1 125 ? -7.425 1.350 25.206 1.00 89.62 125 VAL A N 1
ATOM 978 C CA . VAL A 1 125 ? -6.797 0.218 24.503 1.00 89.62 125 VAL A CA 1
ATOM 979 C C . VAL A 1 125 ? -7.768 -0.959 24.369 1.00 89.62 125 VAL A C 1
ATOM 981 O O . VAL A 1 125 ? -7.842 -1.565 23.305 1.00 89.62 125 VAL A O 1
ATOM 984 N N . ASP A 1 126 ? -8.571 -1.234 25.400 1.00 90.06 126 ASP A N 1
ATOM 985 C CA . ASP A 1 126 ? -9.557 -2.319 25.366 1.00 90.06 126 ASP A CA 1
ATOM 986 C C . ASP A 1 126 ? -10.663 -2.063 24.337 1.00 90.06 126 ASP A C 1
ATOM 988 O O . ASP A 1 126 ? -11.050 -2.980 23.614 1.00 90.06 126 ASP A O 1
ATOM 992 N N . GLN A 1 127 ? -11.140 -0.817 24.222 1.00 90.44 127 GLN A N 1
ATOM 993 C CA . GLN A 1 127 ? -12.128 -0.436 23.207 1.00 90.44 127 GLN A CA 1
ATOM 994 C C . GLN A 1 127 ? -11.565 -0.619 21.796 1.00 90.44 127 GLN A C 1
ATOM 996 O O . GLN A 1 127 ? -12.235 -1.182 20.937 1.00 90.44 127 GLN A O 1
ATOM 1001 N N . LEU A 1 128 ? -10.311 -0.216 21.576 1.00 90.38 128 LEU A N 1
ATOM 1002 C CA . LEU A 1 128 ? -9.619 -0.407 20.302 1.00 90.38 128 LEU A CA 1
ATOM 1003 C C . LEU A 1 128 ? -9.415 -1.891 19.968 1.00 90.38 128 LEU A C 1
ATOM 1005 O O . LEU A 1 128 ? -9.589 -2.301 18.823 1.00 90.38 128 LEU A O 1
ATOM 1009 N N . GLN A 1 129 ? -9.080 -2.716 20.959 1.00 89.19 129 GLN A N 1
ATOM 1010 C CA . GLN A 1 129 ? -8.918 -4.152 20.749 1.00 89.19 129 GLN A CA 1
ATOM 1011 C C . GLN A 1 129 ? -10.254 -4.829 20.421 1.00 89.19 129 GLN A C 1
ATOM 1013 O O . GLN A 1 129 ? -10.310 -5.698 19.551 1.00 89.19 129 GLN A O 1
ATOM 1018 N N . GLN A 1 130 ? -11.334 -4.436 21.099 1.00 90.12 130 GLN A N 1
ATOM 1019 C CA . GLN A 1 130 ? -12.679 -4.937 20.820 1.00 90.12 130 GLN A CA 1
ATOM 1020 C C . GLN A 1 130 ? -13.147 -4.533 19.423 1.00 90.12 130 GLN A C 1
ATOM 1022 O O . GLN A 1 130 ? -13.605 -5.396 18.678 1.00 90.12 130 GLN A O 1
ATOM 1027 N N . ALA A 1 131 ? -12.965 -3.264 19.057 1.00 89.62 131 ALA A N 1
ATOM 1028 C CA . ALA A 1 131 ? -13.232 -2.740 17.723 1.00 89.62 131 ALA A CA 1
ATOM 1029 C C . ALA A 1 131 ? -12.506 -3.546 16.639 1.00 89.62 131 ALA A C 1
ATOM 1031 O O . ALA A 1 131 ? -13.112 -3.998 15.668 1.00 89.62 131 ALA A O 1
ATOM 1032 N N . TRP A 1 132 ? -11.214 -3.807 16.847 1.00 90.25 132 TRP A N 1
ATOM 1033 C CA . TRP A 1 132 ? -10.416 -4.596 15.917 1.00 90.25 132 TRP A CA 1
ATOM 1034 C C . TRP A 1 132 ? -10.914 -6.037 15.788 1.00 90.25 132 TRP A C 1
ATOM 1036 O O . TRP A 1 132 ? -11.126 -6.532 14.681 1.00 90.25 132 TRP A O 1
ATOM 1046 N N . ASN A 1 133 ? -11.153 -6.708 16.916 1.00 89.81 133 ASN A N 1
ATOM 1047 C CA . ASN A 1 133 ? -11.657 -8.079 16.926 1.00 89.81 133 ASN A CA 1
ATOM 1048 C C . ASN A 1 133 ? -13.039 -8.176 16.258 1.00 89.81 133 ASN A C 1
ATOM 1050 O O . ASN A 1 133 ? -13.301 -9.128 15.525 1.00 89.81 133 ASN A O 1
ATOM 1054 N N . HIS A 1 134 ? -13.904 -7.184 16.482 1.00 90.81 134 HIS A N 1
ATOM 1055 C CA . HIS A 1 134 ? -15.218 -7.099 15.853 1.00 90.81 134 HIS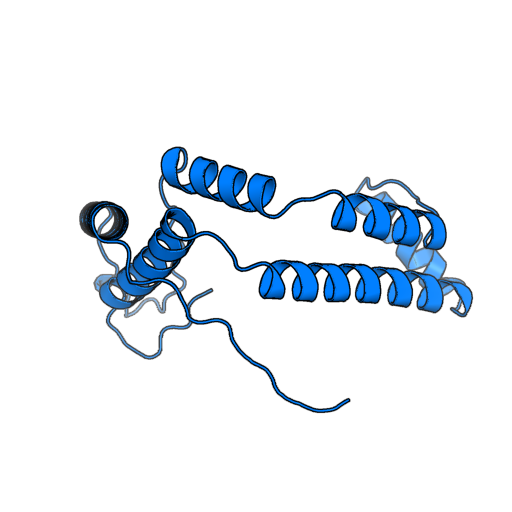 A CA 1
ATOM 1056 C C . HIS A 1 134 ? -15.111 -6.919 14.335 1.00 90.81 134 HIS A C 1
ATOM 1058 O O . HIS A 1 134 ? -15.772 -7.646 13.594 1.00 90.81 134 HIS A O 1
ATOM 1064 N N . ALA A 1 135 ? -14.255 -6.007 13.868 1.00 88.75 135 ALA A N 1
ATOM 1065 C CA . ALA A 1 135 ? -14.044 -5.763 12.444 1.00 88.75 135 ALA A CA 1
ATOM 1066 C C . ALA A 1 135 ? -13.472 -6.991 11.722 1.00 88.75 135 ALA A C 1
ATOM 1068 O O . ALA A 1 135 ? -13.903 -7.297 10.612 1.00 88.75 135 ALA A O 1
ATOM 1069 N N . LYS A 1 136 ? -12.545 -7.727 12.356 1.00 87.00 136 LYS A N 1
ATOM 1070 C CA . LYS A 1 136 ? -12.017 -8.994 11.818 1.00 87.00 136 LYS A CA 1
ATOM 1071 C C . LYS A 1 136 ? -13.082 -10.085 11.728 1.00 87.00 136 LYS A C 1
ATOM 1073 O O . LYS A 1 136 ? -13.078 -10.848 10.773 1.00 87.00 136 LYS A O 1
ATOM 1078 N N . ALA A 1 137 ? -13.969 -10.177 12.719 1.00 88.00 137 ALA A N 1
ATOM 1079 C CA . ALA A 1 137 ? -15.038 -11.174 12.732 1.00 88.00 137 ALA A CA 1
ATOM 1080 C C . ALA A 1 137 ? -16.177 -10.846 11.752 1.00 88.00 137 ALA A C 1
ATOM 1082 O O . ALA A 1 137 ? -16.874 -11.756 11.311 1.00 88.00 137 ALA A O 1
ATOM 1083 N N . ASN A 1 138 ? -16.361 -9.564 11.413 1.00 88.56 138 ASN A N 1
ATOM 1084 C CA . ASN A 1 138 ? -17.429 -9.091 10.535 1.00 88.56 138 ASN A CA 1
ATOM 1085 C C . ASN A 1 138 ? -16.890 -8.186 9.412 1.00 88.56 138 ASN A C 1
ATOM 1087 O O . ASN A 1 138 ? -17.162 -6.981 9.416 1.00 88.56 138 ASN A O 1
ATOM 1091 N N . PRO A 1 139 ? -16.137 -8.727 8.436 1.00 86.94 139 PRO A N 1
ATOM 1092 C CA . PRO A 1 139 ? -15.675 -7.939 7.304 1.00 86.94 139 PRO A CA 1
ATOM 1093 C C . PRO A 1 139 ? -16.865 -7.387 6.503 1.00 86.94 139 PRO A C 1
ATOM 1095 O O . PRO A 1 139 ? -17.766 -8.147 6.126 1.00 86.94 139 PRO A O 1
ATOM 1098 N N . PRO A 1 140 ? -16.896 -6.080 6.196 1.00 87.31 140 PRO A N 1
ATOM 1099 C CA . PRO A 1 140 ? -17.908 -5.528 5.307 1.00 87.31 140 PRO A CA 1
ATOM 1100 C C . PRO A 1 140 ? -17.828 -6.145 3.901 1.00 87.31 140 PRO A C 1
ATOM 1102 O O . PRO A 1 140 ? -16.791 -6.663 3.490 1.00 87.31 140 PRO A O 1
ATOM 1105 N N . ALA A 1 141 ? -18.902 -6.016 3.116 1.00 85.81 141 ALA A N 1
ATOM 1106 C CA . ALA A 1 141 ? -18.927 -6.487 1.729 1.00 85.81 141 ALA A CA 1
ATOM 1107 C C . ALA A 1 141 ? -17.815 -5.853 0.867 1.00 85.81 141 ALA A C 1
ATOM 1109 O O . ALA A 1 141 ? -17.425 -4.703 1.096 1.00 85.81 141 ALA A O 1
ATOM 1110 N N . ALA A 1 142 ? -17.351 -6.594 -0.144 1.00 81.94 142 ALA A N 1
ATOM 1111 C CA . ALA A 1 142 ? -16.337 -6.142 -1.092 1.00 81.94 142 ALA A CA 1
ATOM 1112 C C . ALA A 1 142 ? -16.715 -4.807 -1.756 1.00 81.94 142 ALA A C 1
ATOM 1114 O O . ALA A 1 142 ? -17.877 -4.556 -2.091 1.00 81.94 142 ALA A O 1
ATOM 1115 N N . THR A 1 143 ? -15.722 -3.948 -1.990 1.00 76.06 143 THR A N 1
ATOM 1116 C CA . THR A 1 143 ? -15.918 -2.737 -2.792 1.00 76.06 143 THR A CA 1
ATOM 1117 C C . THR A 1 143 ? -16.169 -3.107 -4.246 1.00 76.06 143 THR A C 1
ATOM 1119 O O . THR A 1 143 ? -15.409 -3.869 -4.842 1.00 76.06 143 THR A O 1
ATOM 1122 N N . LEU A 1 144 ? -17.216 -2.532 -4.840 1.00 70.12 144 LEU A N 1
ATOM 1123 C CA . LEU A 1 144 ? -17.450 -2.665 -6.274 1.00 70.12 144 LEU A CA 1
ATOM 1124 C C . LEU A 1 144 ? -16.301 -2.008 -7.059 1.00 70.12 144 LEU A C 1
ATOM 1126 O O . LEU A 1 144 ? -15.802 -0.962 -6.632 1.00 70.12 144 LEU A O 1
ATOM 1130 N N . PRO A 1 145 ? -15.906 -2.567 -8.218 1.00 59.34 145 PRO A N 1
ATOM 1131 C CA . PRO A 1 145 ? -14.899 -1.954 -9.071 1.00 59.34 145 PRO A CA 1
ATOM 1132 C C . PRO A 1 145 ? -15.314 -0.530 -9.443 1.00 59.34 145 PRO A C 1
ATOM 1134 O O . PRO A 1 145 ? -16.418 -0.307 -9.949 1.00 59.34 145 PRO A O 1
ATOM 1137 N N . VAL A 1 146 ? -14.427 0.441 -9.231 1.00 58.56 146 VAL A N 1
ATOM 1138 C CA . VAL A 1 146 ? -14.663 1.814 -9.684 1.00 58.56 146 VAL A CA 1
ATOM 1139 C C . VAL A 1 146 ? -14.489 1.845 -11.203 1.00 58.56 146 VAL A C 1
ATOM 1141 O O . VAL A 1 146 ? -13.380 1.967 -11.716 1.00 58.56 146 VAL A O 1
ATOM 1144 N N . THR A 1 147 ? -15.585 1.725 -11.953 1.00 41.69 147 THR A N 1
ATOM 1145 C CA . THR A 1 147 ? -15.570 1.881 -13.413 1.00 41.69 147 THR A CA 1
ATOM 1146 C C . THR A 1 147 ? -15.427 3.360 -13.766 1.00 41.69 147 THR A C 1
ATOM 1148 O O . THR A 1 147 ? -16.416 4.081 -13.909 1.00 41.69 147 THR A O 1
ATOM 1151 N N . THR A 1 148 ? -14.198 3.848 -13.916 1.00 45.12 148 THR A N 1
ATOM 1152 C CA . THR A 1 148 ? -13.947 5.160 -14.519 1.00 45.12 148 THR A CA 1
ATOM 1153 C C . THR A 1 148 ? -14.087 5.056 -16.037 1.00 45.12 148 THR A C 1
ATOM 1155 O O . THR A 1 148 ? -13.112 5.030 -16.780 1.00 45.12 148 THR A O 1
ATOM 1158 N N . ASN A 1 149 ? -15.329 5.043 -16.528 1.00 38.25 149 ASN A N 1
ATOM 1159 C CA . ASN A 1 149 ? -15.621 5.315 -17.938 1.00 38.25 149 ASN A CA 1
ATOM 1160 C C . ASN A 1 149 ? -15.360 6.804 -18.224 1.00 38.25 149 ASN A C 1
ATOM 1162 O O . ASN A 1 149 ? -16.290 7.596 -18.360 1.00 38.25 149 ASN A O 1
ATOM 1166 N N . LYS A 1 150 ? -14.090 7.215 -18.271 1.00 36.50 150 LYS A N 1
ATOM 1167 C CA . LYS A 1 150 ? -13.695 8.459 -18.932 1.00 36.50 150 LYS A CA 1
ATOM 1168 C C . LYS A 1 150 ? -12.974 8.088 -20.226 1.00 36.50 150 LYS A C 1
ATOM 1170 O O . LYS A 1 150 ? -11.926 7.452 -20.139 1.00 36.50 150 LYS A O 1
ATOM 1175 N N . PRO A 1 151 ? -13.524 8.437 -21.404 1.00 36.69 151 PRO A N 1
ATOM 1176 C CA . PRO A 1 151 ? -12.794 8.275 -22.652 1.00 36.69 151 PRO A CA 1
ATOM 1177 C C . PRO A 1 151 ? -11.522 9.134 -22.603 1.00 36.69 151 PRO A C 1
ATOM 1179 O O . PRO A 1 151 ? -11.570 10.276 -22.135 1.00 36.69 151 PRO A O 1
ATOM 1182 N N . LEU A 1 152 ? -10.405 8.529 -23.018 1.00 37.88 152 LEU A N 1
ATOM 1183 C CA . LEU A 1 152 ? -9.121 9.190 -23.275 1.00 37.88 152 LEU A CA 1
ATOM 1184 C C . LEU A 1 152 ? -9.243 10.184 -24.433 1.00 37.88 152 LEU A C 1
ATOM 1186 O O . LEU A 1 152 ? -9.944 9.846 -25.415 1.00 37.88 152 LEU A O 1
#

Radius of gyration: 21.02 Å; chains: 1; bounding box: 44×35×51 Å

pLDDT: mean 85.02, std 12.29, range [36.5, 96.69]

Foldseek 3Di:
DDDDPDLQPLVSLLVVLLVLLQCLVPNDDPVVLVVVLVVQLVVLVVVLVDVVPDDPVVVVVVVVVCVVVVHDDDRSVVVSVVSNVVSVVDDSVNRSVVSNCCLVPDDDDDDDDDDPVSPVNDDDPVSSVVSNVVSNVDHDDHDDDPPPPDDD